Protein AF-A0A8T6C8E7-F1 (afdb_monomer)

Nearest PDB structures (foldseek):
  8xfc-assembly1_C  TM=7.179E-01  e=4.365E-04  Mycobacterium tuberculosis H37Rv

pLDDT: mean 81.55, std 12.92, range [44.78, 97.88]

Radius of gyration: 27.74 Å; Cα contacts (8 Å, |Δi|>4): 118; chains: 1; bounding box: 49×50×94 Å

Secondary structure (DSSP, 8-state):
-------PPPTTTT-------HHHHHHHHHHHHHHHHHHHHHHHTHHHH--S-TT---GGGTTPPPTTSTT--TTSTT-B-TT--BHHHHHHHHHHHHHHHHHHHHHHHHHHHHHHHHHHHH-TTHHHHHHHHHHHHHH-

Mean predicted aligned error: 12.29 Å

Sequence (140 aa):
MAARAVAAAPASLLRGIRLGGSWQRSLLLAPAVIILLAFLTAGIFADLLSAYDPEQIVLQERLIPPAFQDGGSITHPLGTDNLGRDILARVMYGARVSLLVVVTCIPASALIGTLCGLLAGWRLGWWDRFLMRIVDVQLA

Foldseek 3Di:
DDDDPPPDDDPVVVPDDCPPPVVVVCVVCVVVVVVVVVLVCLQVCLVVPDPDDQPDFDQVQAPQDAPVDPRHDPNQNRGAHRRNGRPSSNSSNVSNVVVVCCVPVVVVCVVVVVVLVCVLVVDVDPSVVVVVVVVVVVVD

Structure (mmCIF, N/CA/C/O backbone):
data_AF-A0A8T6C8E7-F1
#
_entry.id   AF-A0A8T6C8E7-F1
#
loop_
_atom_site.group_PDB
_atom_site.id
_atom_site.type_symbol
_atom_site.label_atom_id
_atom_site.label_alt_id
_atom_site.label_comp_id
_atom_site.label_asym_id
_atom_site.label_entity_id
_atom_site.label_seq_id
_atom_site.pdbx_PDB_ins_code
_atom_site.Cartn_x
_atom_site.Cartn_y
_atom_site.Cartn_z
_atom_site.occupancy
_atom_site.B_iso_or_equiv
_atom_site.auth_seq_id
_atom_site.auth_comp_id
_atom_site.auth_asym_id
_atom_site.auth_atom_id
_atom_site.pdbx_PDB_model_num
ATOM 1 N N . MET A 1 1 ? -7.108 30.634 65.209 1.00 48.34 1 MET A N 1
ATOM 2 C CA . MET A 1 1 ? -7.178 31.152 63.827 1.00 48.34 1 MET A CA 1
ATOM 3 C C . MET A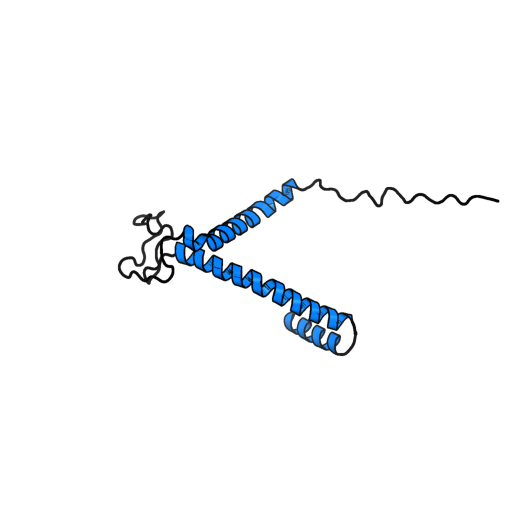 1 1 ? -5.862 30.792 63.139 1.00 48.34 1 MET A C 1
ATOM 5 O O . MET A 1 1 ? -4.919 31.561 63.195 1.00 48.34 1 MET A O 1
ATOM 9 N N . ALA A 1 2 ? -5.742 29.558 62.638 1.00 44.78 2 ALA A N 1
ATOM 10 C CA . ALA A 1 2 ? -4.496 29.026 62.081 1.00 44.78 2 ALA A CA 1
ATOM 11 C C . ALA A 1 2 ? -4.704 28.753 60.589 1.00 44.78 2 ALA A C 1
ATOM 13 O O . ALA A 1 2 ? -5.509 27.901 60.211 1.00 44.78 2 ALA A O 1
ATOM 14 N N . ALA A 1 3 ? -4.022 29.536 59.757 1.00 48.12 3 ALA A N 1
ATOM 15 C CA . ALA A 1 3 ? -4.017 29.398 58.312 1.00 48.12 3 ALA A CA 1
ATOM 16 C C . ALA A 1 3 ? -3.427 28.031 57.931 1.00 48.12 3 ALA A C 1
ATOM 18 O O . ALA A 1 3 ? -2.267 27.740 58.218 1.00 48.12 3 ALA A O 1
ATOM 19 N N . ARG A 1 4 ? -4.238 27.173 57.302 1.00 50.59 4 ARG A N 1
ATOM 20 C CA . ARG A 1 4 ? -3.767 25.921 56.702 1.00 50.59 4 ARG A CA 1
ATOM 21 C C . ARG A 1 4 ? -2.969 26.290 55.457 1.00 50.59 4 ARG A C 1
ATOM 23 O O . ARG A 1 4 ? -3.534 26.802 54.494 1.00 50.59 4 ARG A O 1
ATOM 30 N N . ALA A 1 5 ? -1.663 26.052 55.502 1.00 51.03 5 ALA A N 1
ATOM 31 C CA . ALA A 1 5 ? -0.795 26.144 54.342 1.00 51.03 5 ALA A CA 1
ATOM 32 C C . ALA A 1 5 ? -1.345 25.239 53.228 1.00 51.03 5 ALA A C 1
ATOM 34 O O . ALA A 1 5 ? -1.482 24.027 53.404 1.00 51.03 5 ALA A O 1
ATOM 35 N N . VAL A 1 6 ? -1.696 25.846 52.095 1.00 58.41 6 VAL A N 1
ATOM 36 C CA . VAL A 1 6 ? -1.981 25.137 50.849 1.00 58.41 6 VAL A CA 1
ATOM 37 C C . VAL A 1 6 ? -0.678 24.463 50.432 1.00 58.41 6 VAL A C 1
ATOM 39 O O . VAL A 1 6 ? 0.294 25.136 50.095 1.00 58.41 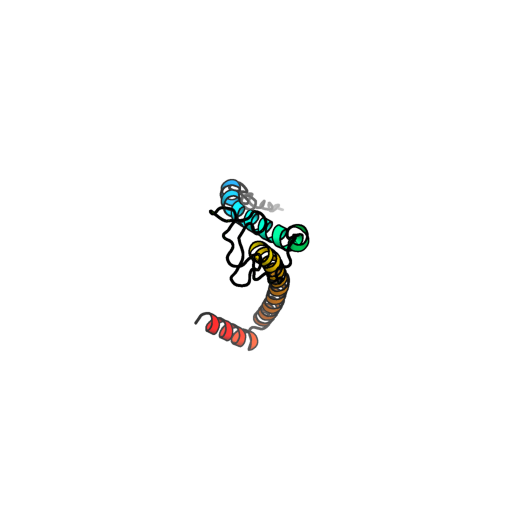6 VAL A O 1
ATOM 42 N N . ALA A 1 7 ? -0.633 23.135 50.528 1.00 58.75 7 ALA A N 1
ATOM 43 C CA . ALA A 1 7 ? 0.505 22.347 50.088 1.00 58.75 7 ALA A CA 1
ATOM 44 C C . ALA A 1 7 ? 0.712 22.575 48.584 1.00 58.75 7 ALA A C 1
ATOM 46 O O . ALA A 1 7 ? -0.148 22.236 47.770 1.00 58.75 7 ALA A O 1
ATOM 47 N N . ALA A 1 8 ? 1.839 23.186 48.223 1.00 61.22 8 ALA A N 1
ATOM 48 C CA . ALA A 1 8 ? 2.240 23.354 46.836 1.00 61.22 8 ALA A CA 1
ATOM 49 C C . ALA A 1 8 ? 2.405 21.969 46.189 1.00 61.22 8 ALA A C 1
ATOM 51 O O . ALA A 1 8 ? 3.084 21.096 46.735 1.00 61.22 8 ALA A O 1
ATOM 52 N N . ALA A 1 9 ? 1.759 21.766 45.038 1.00 60.97 9 ALA A N 1
ATOM 53 C CA . ALA A 1 9 ? 1.846 20.527 44.275 1.00 60.97 9 ALA A CA 1
ATOM 5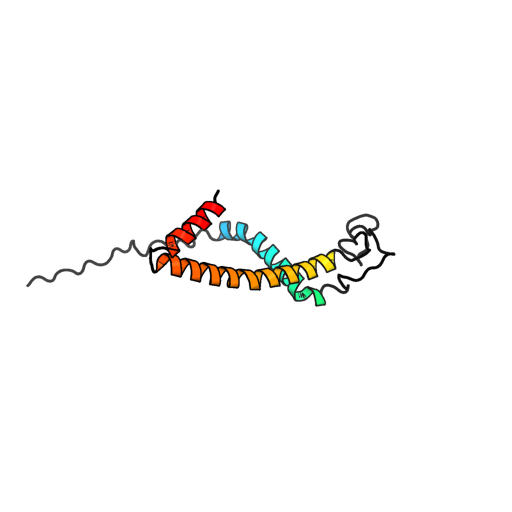4 C C . ALA A 1 9 ? 3.319 20.190 43.959 1.00 60.97 9 ALA A C 1
ATOM 56 O O . ALA A 1 9 ? 4.093 21.085 43.606 1.00 60.97 9 ALA A O 1
ATOM 57 N N . PRO A 1 10 ? 3.740 18.918 44.080 1.00 57.56 10 PRO A N 1
ATOM 58 C CA . PRO A 1 10 ? 5.138 18.555 43.919 1.00 57.56 10 PRO A CA 1
ATOM 59 C C . PRO A 1 10 ? 5.592 18.772 42.468 1.00 57.56 10 PRO A C 1
ATOM 61 O O . PRO A 1 10 ? 5.006 18.245 41.521 1.00 57.56 10 PRO A O 1
ATOM 64 N N . ALA A 1 11 ? 6.705 19.493 42.297 1.00 60.06 11 ALA A N 1
ATOM 65 C CA . ALA A 1 11 ? 7.378 19.771 41.018 1.00 60.06 11 ALA A CA 1
ATOM 66 C C . ALA A 1 11 ? 7.918 18.513 40.284 1.00 60.06 11 ALA A C 1
ATOM 68 O O . ALA A 1 11 ? 8.733 18.611 39.362 1.00 60.06 11 ALA A O 1
ATOM 69 N N . SER A 1 12 ? 7.515 17.315 40.712 1.00 63.06 12 SER A N 1
ATOM 70 C CA . SER A 1 12 ? 7.787 16.028 40.072 1.00 63.06 12 SER A CA 1
ATOM 71 C C . SER A 1 12 ? 6.779 15.689 38.969 1.00 63.06 12 SER A C 1
ATOM 73 O O . SER A 1 12 ? 7.130 14.935 38.067 1.00 63.06 12 SER A O 1
ATOM 75 N N . LEU A 1 13 ? 5.577 16.283 38.969 1.00 60.25 13 LEU A N 1
ATOM 76 C CA . LEU A 1 13 ? 4.547 16.011 37.952 1.00 60.25 13 LEU A CA 1
ATOM 77 C C . LEU A 1 13 ? 4.816 16.667 36.586 1.00 60.25 13 LEU A C 1
ATOM 79 O O . LEU A 1 13 ? 4.214 16.277 35.593 1.00 60.25 13 LEU A O 1
ATOM 83 N N . LEU A 1 14 ? 5.751 17.619 36.506 1.00 63.00 14 LEU A N 1
ATOM 84 C CA . LEU A 1 14 ? 6.152 18.273 35.249 1.00 63.00 14 LEU A CA 1
ATOM 85 C C . LEU A 1 14 ? 7.453 17.703 34.661 1.00 63.00 14 LEU A C 1
ATOM 87 O O . LEU A 1 14 ? 7.960 18.188 33.650 1.00 63.00 14 LEU A O 1
ATOM 91 N N . ARG A 1 15 ? 8.030 16.676 35.291 1.00 64.31 15 ARG A N 1
ATOM 92 C CA . ARG A 1 15 ? 9.390 16.213 35.004 1.00 64.31 15 ARG A CA 1
ATOM 93 C C . ARG A 1 15 ? 9.377 14.924 34.185 1.00 64.31 15 ARG A C 1
ATOM 95 O O . ARG A 1 15 ? 9.840 13.889 34.648 1.00 64.31 15 ARG A O 1
ATOM 102 N N . GLY A 1 16 ? 8.827 14.970 32.970 1.00 60.44 16 GLY A N 1
ATOM 103 C CA . GLY A 1 16 ? 8.627 13.725 32.224 1.00 60.44 16 GLY A CA 1
ATOM 104 C C . GLY A 1 16 ? 8.468 13.773 30.713 1.00 60.44 16 GLY A C 1
ATOM 105 O O . GLY A 1 16 ? 8.223 12.718 30.148 1.00 60.44 16 GLY A O 1
ATOM 106 N N . ILE A 1 17 ? 8.647 14.905 30.027 1.00 63.47 17 ILE A N 1
ATOM 107 C CA . ILE A 1 17 ? 8.750 14.887 28.556 1.00 63.47 17 ILE A CA 1
ATOM 108 C C . ILE A 1 17 ? 10.220 15.068 28.178 1.00 63.47 17 ILE A C 1
ATOM 110 O O . ILE A 1 17 ? 10.676 16.141 27.792 1.00 63.47 17 ILE A O 1
ATOM 114 N N . ARG A 1 18 ? 11.001 13.995 28.341 1.00 59.62 18 ARG A N 1
ATOM 115 C CA . ARG A 1 18 ? 12.363 13.929 27.803 1.00 59.62 18 ARG A CA 1
ATOM 116 C C . ARG A 1 18 ? 12.284 13.766 26.281 1.00 59.62 18 ARG A C 1
ATOM 118 O O . ARG A 1 18 ? 12.326 12.652 25.772 1.00 59.62 18 ARG A O 1
ATOM 125 N N . LEU A 1 19 ? 12.233 14.881 25.553 1.00 62.88 19 LEU A N 1
ATOM 126 C CA . LEU A 1 19 ? 12.400 14.963 24.088 1.00 62.88 19 LEU A CA 1
ATOM 127 C C . LEU A 1 19 ? 13.865 14.724 23.641 1.00 62.88 19 LEU A C 1
ATOM 129 O O . LEU A 1 19 ? 14.328 15.292 22.660 1.00 62.88 19 LEU A O 1
ATOM 133 N N . GLY A 1 20 ? 14.624 13.908 24.377 1.00 56.72 20 GLY A N 1
ATOM 134 C CA . GLY A 1 20 ? 16.085 13.794 24.261 1.00 56.72 20 GLY A CA 1
ATOM 135 C C . GLY A 1 20 ? 16.595 12.508 23.607 1.00 56.72 20 GLY A C 1
ATOM 136 O O . GLY A 1 20 ? 17.724 12.117 23.867 1.00 56.72 20 GLY A O 1
ATOM 137 N N . GLY A 1 21 ? 15.770 11.824 22.810 1.00 57.38 21 GLY A N 1
ATOM 138 C CA . GLY A 1 21 ? 16.138 10.596 22.082 1.00 57.38 21 GLY A CA 1
ATOM 139 C C . GLY A 1 21 ? 15.659 10.594 20.627 1.00 57.38 21 GLY A C 1
ATOM 140 O O . GLY A 1 21 ? 15.419 9.534 20.051 1.00 57.38 21 GLY A O 1
ATOM 141 N N . SER A 1 22 ? 15.434 11.779 20.051 1.00 61.12 22 SER A N 1
ATOM 142 C CA . SER A 1 22 ? 14.834 11.954 18.722 1.00 61.12 22 SER A CA 1
ATOM 143 C C . SER A 1 22 ? 15.720 11.444 17.584 1.00 61.12 22 SER A C 1
ATOM 145 O O . SER A 1 22 ? 15.188 10.963 16.591 1.00 61.12 22 SER A O 1
ATOM 147 N N . TRP A 1 23 ? 17.045 11.479 17.745 1.00 57.91 23 TRP A N 1
ATOM 148 C CA . TRP A 1 23 ? 18.003 11.132 16.689 1.00 57.91 23 TRP A CA 1
ATOM 149 C C . TRP A 1 23 ? 18.022 9.641 16.327 1.00 57.91 23 TRP A C 1
ATOM 151 O O . TRP A 1 23 ? 18.003 9.287 15.156 1.00 57.91 23 TRP A O 1
ATOM 161 N N . GLN A 1 24 ? 17.996 8.737 17.308 1.00 64.19 24 GLN A N 1
ATOM 162 C CA . GLN A 1 24 ? 17.963 7.294 17.020 1.00 64.19 24 GLN A CA 1
ATOM 163 C C . GLN A 1 24 ? 16.599 6.853 16.463 1.00 64.19 24 GLN A C 1
ATOM 165 O O . GLN A 1 24 ? 16.526 5.943 15.642 1.00 64.19 24 GLN A O 1
ATOM 170 N N . ARG A 1 25 ? 15.512 7.526 16.869 1.00 62.81 25 ARG A N 1
ATOM 171 C CA . ARG A 1 25 ? 14.156 7.264 16.360 1.00 62.81 25 ARG A CA 1
ATOM 172 C C . ARG A 1 25 ? 13.947 7.815 14.947 1.00 62.81 25 ARG A C 1
ATOM 174 O O . ARG A 1 25 ? 13.280 7.161 14.153 1.00 62.81 25 ARG A O 1
ATOM 181 N N . SER A 1 26 ? 14.527 8.968 14.605 1.00 63.34 26 SER A N 1
ATOM 182 C CA . SER A 1 26 ? 14.440 9.522 13.248 1.00 63.34 26 SER A CA 1
ATOM 183 C C . SER A 1 26 ? 15.193 8.669 12.227 1.00 63.34 26 SER A C 1
ATOM 185 O O . SER A 1 26 ? 14.683 8.482 11.130 1.00 63.34 26 SER A O 1
ATOM 187 N N . LEU A 1 27 ? 16.334 8.075 12.595 1.00 66.81 27 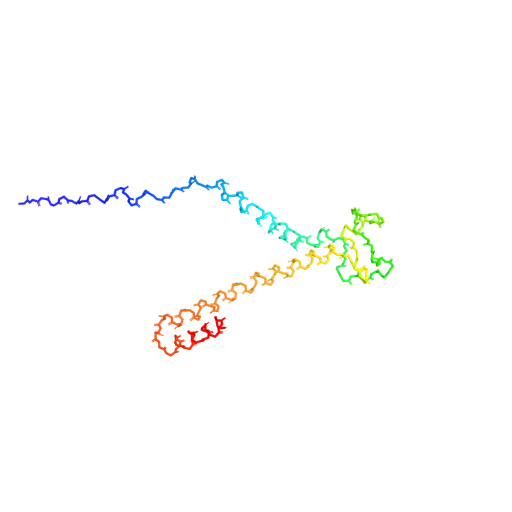LEU A N 1
ATOM 188 C CA . LEU A 1 27 ? 17.070 7.129 11.742 1.00 66.81 27 LEU A CA 1
ATOM 189 C C . LEU A 1 27 ? 16.263 5.861 11.407 1.00 66.81 27 LEU A C 1
ATOM 191 O O . LEU A 1 27 ? 16.351 5.365 10.288 1.00 66.81 27 LEU A O 1
ATOM 195 N N . LEU A 1 28 ? 15.444 5.367 12.341 1.00 75.88 28 LEU A N 1
ATOM 196 C CA . LEU A 1 28 ? 14.575 4.203 12.116 1.00 75.88 28 LEU A CA 1
ATOM 197 C C . LEU A 1 28 ? 13.334 4.538 11.274 1.00 75.88 28 LEU A C 1
ATOM 199 O O . LEU A 1 28 ? 12.870 3.704 10.501 1.00 75.88 28 LEU A O 1
ATOM 203 N N . LEU A 1 29 ? 12.793 5.753 11.413 1.00 82.19 29 LEU A N 1
ATOM 204 C CA . LEU A 1 29 ? 11.588 6.195 10.699 1.00 82.19 29 LEU A CA 1
ATOM 205 C C . LEU A 1 29 ? 11.885 6.765 9.305 1.00 82.19 29 LEU A C 1
ATOM 207 O O . LEU A 1 29 ? 11.027 6.704 8.427 1.00 82.19 29 LEU A O 1
ATOM 211 N N . ALA A 1 30 ? 13.090 7.291 9.084 1.00 86.31 30 ALA A N 1
ATOM 212 C CA . ALA A 1 30 ? 13.517 7.872 7.816 1.00 86.31 30 ALA A CA 1
ATOM 213 C C . ALA A 1 30 ? 13.280 6.962 6.595 1.00 86.31 30 ALA A C 1
ATOM 215 O O . ALA A 1 30 ? 12.644 7.437 5.655 1.00 86.31 30 ALA A O 1
ATOM 216 N N . PRO A 1 31 ? 13.699 5.677 6.568 1.00 90.25 31 PRO A N 1
ATOM 217 C CA . PRO A 1 31 ? 13.486 4.838 5.388 1.00 90.25 31 PRO A CA 1
ATOM 218 C C . PRO A 1 31 ? 11.998 4.617 5.096 1.00 90.25 31 PRO A C 1
ATOM 220 O O . PRO A 1 31 ? 11.588 4.701 3.943 1.00 90.25 31 PRO A O 1
ATOM 223 N N . ALA A 1 32 ? 11.171 4.413 6.125 1.00 89.06 32 ALA A N 1
ATOM 224 C CA . ALA A 1 32 ? 9.731 4.232 5.950 1.00 89.06 32 ALA A CA 1
ATOM 225 C C . ALA A 1 32 ? 9.064 5.487 5.364 1.00 89.06 32 ALA A C 1
ATOM 227 O O . ALA A 1 32 ? 8.260 5.388 4.440 1.00 89.06 32 ALA A O 1
ATOM 228 N N . VAL A 1 33 ? 9.436 6.670 5.860 1.00 90.31 33 VAL A N 1
ATOM 229 C CA . VAL A 1 33 ? 8.922 7.950 5.351 1.00 90.31 33 VAL A CA 1
ATOM 230 C C . VAL A 1 33 ? 9.390 8.203 3.919 1.00 90.31 33 VAL A C 1
ATOM 232 O O . VAL A 1 33 ? 8.594 8.643 3.096 1.00 90.31 33 VAL A O 1
ATOM 235 N N . ILE A 1 34 ? 10.647 7.889 3.594 1.00 92.88 34 ILE A N 1
ATOM 236 C CA . ILE A 1 34 ? 11.187 8.035 2.235 1.00 92.88 34 ILE A CA 1
ATOM 237 C C . ILE A 1 34 ? 10.435 7.132 1.254 1.00 92.88 34 ILE A C 1
ATOM 239 O O . ILE A 1 34 ? 10.011 7.604 0.203 1.00 92.88 34 ILE A O 1
ATOM 243 N N . ILE A 1 35 ? 10.229 5.858 1.601 1.00 90.31 35 ILE A N 1
ATOM 244 C CA . ILE A 1 35 ? 9.478 4.917 0.760 1.00 90.31 35 ILE A CA 1
ATOM 245 C C . ILE A 1 35 ? 8.041 5.411 0.580 1.00 90.31 35 ILE A C 1
ATOM 247 O O . ILE A 1 35 ? 7.557 5.483 -0.545 1.00 90.31 35 ILE A O 1
ATOM 251 N N . LEU A 1 36 ? 7.373 5.814 1.664 1.00 90.12 36 LEU A N 1
ATOM 252 C CA . LEU A 1 36 ? 6.014 6.349 1.595 1.00 90.12 36 LEU A CA 1
ATOM 253 C C . LEU A 1 36 ? 5.928 7.570 0.669 1.00 90.12 36 LEU A C 1
ATOM 255 O O . LEU A 1 36 ? 5.031 7.639 -0.168 1.00 90.12 36 LEU A O 1
ATOM 259 N N . LEU A 1 37 ? 6.867 8.511 0.795 1.00 91.50 37 LEU A N 1
ATOM 260 C CA . LEU A 1 37 ? 6.938 9.683 -0.074 1.00 91.50 37 LEU A CA 1
ATOM 261 C C . LEU A 1 37 ? 7.178 9.293 -1.531 1.00 91.50 37 LEU A C 1
ATOM 263 O O . LEU A 1 37 ? 6.524 9.856 -2.399 1.00 91.50 37 LEU A O 1
ATOM 267 N N . ALA A 1 38 ? 8.046 8.316 -1.803 1.00 90.31 38 ALA A N 1
ATOM 268 C CA . ALA A 1 38 ? 8.289 7.825 -3.156 1.00 90.31 38 ALA A CA 1
ATOM 269 C C . ALA A 1 38 ? 7.029 7.205 -3.785 1.00 90.31 38 ALA A C 1
ATOM 271 O O . ALA A 1 38 ? 6.721 7.485 -4.938 1.00 90.31 38 ALA A O 1
ATOM 272 N N . PHE A 1 39 ? 6.261 6.410 -3.033 1.00 89.19 39 PHE A N 1
ATOM 273 C CA . PHE A 1 39 ? 4.991 5.857 -3.519 1.00 89.19 39 PHE A CA 1
ATOM 274 C C . PHE A 1 39 ? 3.920 6.936 -3.708 1.00 89.19 39 PHE A C 1
ATOM 276 O O . PHE A 1 39 ? 3.181 6.894 -4.690 1.00 89.19 39 PHE A O 1
ATOM 283 N N . LEU A 1 40 ? 3.848 7.918 -2.803 1.00 90.06 40 LEU A N 1
ATOM 284 C CA . LEU A 1 40 ? 2.948 9.065 -2.931 1.00 90.06 40 LEU A CA 1
ATOM 285 C C . LEU A 1 40 ? 3.257 9.878 -4.185 1.00 90.06 40 LEU A C 1
ATOM 287 O O . LEU A 1 40 ? 2.347 10.163 -4.959 1.00 90.06 40 LEU A O 1
ATOM 291 N N . THR A 1 41 ? 4.521 10.233 -4.412 1.00 87.75 41 THR A N 1
ATOM 292 C CA . THR A 1 41 ? 4.909 11.002 -5.598 1.00 87.75 41 THR A CA 1
ATOM 293 C C . THR A 1 41 ? 4.705 10.189 -6.870 1.00 87.75 41 THR A C 1
ATOM 295 O O . THR A 1 41 ? 4.089 10.697 -7.802 1.00 87.75 41 THR A O 1
ATOM 298 N N . ALA A 1 42 ? 5.121 8.920 -6.896 1.00 86.06 42 ALA A N 1
ATOM 299 C CA . ALA A 1 42 ? 4.937 8.038 -8.046 1.00 86.06 42 ALA A CA 1
ATOM 300 C C . ALA A 1 42 ? 3.457 7.814 -8.398 1.00 86.06 42 ALA A C 1
ATOM 302 O O . ALA A 1 42 ? 3.108 7.807 -9.572 1.00 86.06 42 ALA A O 1
ATOM 303 N N . GLY A 1 43 ? 2.580 7.651 -7.401 1.00 85.38 43 GLY A N 1
ATOM 304 C CA . GLY A 1 43 ? 1.149 7.442 -7.624 1.00 85.38 43 GLY A CA 1
ATOM 305 C C . GLY A 1 43 ? 0.390 8.719 -8.000 1.00 85.38 43 GLY A C 1
ATOM 306 O O . GLY A 1 43 ? -0.464 8.684 -8.883 1.00 85.38 43 GLY A O 1
ATOM 307 N N . ILE A 1 44 ? 0.687 9.853 -7.354 1.00 86.00 44 ILE A N 1
ATOM 308 C CA . ILE A 1 44 ? 0.011 11.136 -7.630 1.00 86.00 44 ILE A CA 1
ATOM 309 C C . ILE A 1 44 ? 0.444 11.697 -8.983 1.00 86.00 44 ILE A C 1
ATOM 311 O O . ILE A 1 44 ? -0.391 12.164 -9.752 1.00 86.00 44 ILE A O 1
ATOM 315 N N . PHE A 1 45 ? 1.740 11.638 -9.278 1.00 84.31 45 PHE A N 1
ATOM 316 C CA . PHE A 1 45 ? 2.299 12.146 -10.523 1.00 84.31 45 PHE A CA 1
ATOM 317 C C . PHE A 1 45 ? 2.469 11.042 -11.578 1.00 84.31 45 PHE A C 1
ATOM 319 O O . PHE A 1 45 ? 3.237 11.229 -12.515 1.00 84.31 45 PHE A O 1
ATOM 326 N N . ALA A 1 46 ? 1.751 9.917 -11.466 1.00 78.38 46 ALA A N 1
ATOM 327 C CA . ALA A 1 46 ? 1.821 8.814 -12.432 1.00 78.38 46 ALA A CA 1
ATOM 328 C C . ALA A 1 46 ? 1.572 9.294 -13.873 1.00 78.38 46 ALA A C 1
ATOM 330 O O . ALA A 1 46 ? 2.352 8.969 -14.763 1.00 78.38 46 ALA A O 1
ATOM 331 N N . ASP A 1 47 ? 0.562 10.148 -14.073 1.00 73.62 47 ASP A N 1
ATOM 332 C CA . ASP A 1 47 ? 0.194 10.696 -15.389 1.00 73.62 47 ASP A CA 1
ATOM 333 C C . ASP A 1 47 ? 1.262 11.667 -15.948 1.00 73.62 47 ASP A C 1
ATOM 335 O O . ASP A 1 47 ? 1.296 11.928 -17.146 1.00 73.62 47 ASP A O 1
ATOM 339 N N . LEU A 1 48 ? 2.135 12.219 -15.091 1.00 71.44 48 LEU A N 1
ATOM 340 C CA . LEU A 1 48 ? 3.196 13.161 -15.478 1.00 71.44 48 LEU A CA 1
ATOM 341 C C . LEU A 1 48 ? 4.570 12.482 -15.612 1.00 71.44 48 LEU A C 1
ATOM 343 O O . LEU A 1 48 ? 5.395 12.916 -16.411 1.00 71.44 48 LEU A O 1
ATOM 347 N N . LEU A 1 49 ? 4.831 11.439 -14.814 1.00 66.56 49 LEU A N 1
ATOM 348 C CA . LEU A 1 49 ? 6.081 10.672 -14.829 1.00 66.56 49 LEU A CA 1
ATOM 349 C C . LEU A 1 49 ? 6.048 9.516 -15.831 1.00 66.56 49 LEU A C 1
ATOM 351 O O . LEU A 1 49 ? 7.105 9.096 -16.298 1.00 66.56 49 LEU A O 1
ATOM 355 N N . SER A 1 50 ? 4.869 8.982 -16.150 1.00 69.75 50 SER A N 1
ATOM 356 C CA . SER A 1 50 ? 4.719 7.918 -17.137 1.00 69.75 50 SER A CA 1
ATOM 357 C C . SER A 1 50 ? 4.251 8.486 -18.466 1.00 69.75 50 SER A C 1
ATOM 359 O O . SER A 1 50 ? 3.128 8.962 -18.585 1.00 69.75 50 SER A O 1
ATOM 361 N N . ALA A 1 51 ? 5.106 8.396 -19.483 1.00 65.88 51 ALA A N 1
ATOM 362 C CA . ALA A 1 51 ? 4.728 8.706 -20.860 1.00 65.88 51 ALA A CA 1
ATOM 363 C C . ALA A 1 51 ? 3.961 7.554 -21.547 1.00 65.88 51 ALA A C 1
ATOM 365 O O . ALA A 1 51 ? 3.493 7.730 -22.669 1.00 65.88 51 ALA A O 1
ATOM 366 N N . TYR A 1 52 ? 3.848 6.388 -20.896 1.00 70.88 52 TYR A N 1
ATOM 367 C CA . TYR A 1 52 ? 3.258 5.171 -21.457 1.00 70.88 52 TYR A CA 1
ATOM 368 C C . TYR A 1 52 ? 1.945 4.810 -20.762 1.00 70.88 52 TYR A C 1
ATOM 370 O O . TYR A 1 52 ? 1.812 4.934 -19.543 1.00 70.88 52 TYR A O 1
ATOM 378 N N . ASP A 1 53 ? 0.988 4.322 -21.547 1.00 77.00 53 ASP A N 1
ATOM 379 C CA . ASP A 1 53 ? -0.277 3.805 -21.035 1.00 77.00 53 ASP A CA 1
ATOM 380 C C . ASP A 1 53 ? -0.042 2.419 -20.386 1.00 77.00 53 ASP A C 1
ATOM 382 O O . ASP A 1 53 ? 0.502 1.518 -21.037 1.00 77.00 53 ASP A O 1
ATOM 386 N N . PRO A 1 54 ? -0.408 2.216 -19.103 1.00 78.50 54 PRO A N 1
ATOM 387 C CA . PRO A 1 54 ? -0.158 0.970 -18.373 1.00 78.50 54 PRO A CA 1
ATOM 388 C C . PRO A 1 54 ? -0.864 -0.258 -18.970 1.00 78.50 54 PRO A C 1
ATOM 390 O O . PRO A 1 54 ? -0.484 -1.394 -18.655 1.00 78.50 54 PRO A O 1
ATOM 393 N N . GLU A 1 55 ? -1.893 -0.060 -19.797 1.00 82.56 55 GLU A N 1
ATOM 394 C CA . GLU A 1 55 ? -2.649 -1.139 -20.436 1.00 82.56 55 GLU A CA 1
ATOM 395 C C . GLU A 1 55 ? -2.278 -1.354 -21.906 1.00 82.56 55 GLU A C 1
ATOM 397 O O . GLU A 1 55 ? -2.717 -2.338 -22.507 1.00 82.56 55 GLU A O 1
ATOM 402 N N . GLN A 1 56 ? -1.426 -0.502 -22.480 1.00 84.94 56 GLN A N 1
ATOM 403 C CA . GLN A 1 56 ? -1.021 -0.620 -23.873 1.00 84.94 56 GLN A CA 1
ATOM 404 C C . GLN A 1 56 ? -0.160 -1.867 -24.101 1.00 84.94 56 GLN A C 1
ATOM 406 O O . GLN A 1 56 ? 0.903 -2.050 -23.511 1.00 84.94 56 GLN A O 1
ATOM 411 N N . ILE A 1 57 ? -0.631 -2.731 -24.999 1.00 84.69 57 ILE A N 1
ATOM 412 C CA . ILE A 1 57 ? 0.015 -3.998 -25.351 1.00 84.69 57 ILE A CA 1
ATOM 413 C C . ILE A 1 57 ? 0.832 -3.798 -26.629 1.00 84.69 57 ILE A C 1
ATOM 415 O O . ILE A 1 57 ? 0.260 -3.602 -27.702 1.00 84.69 57 ILE A O 1
ATOM 419 N N . VAL A 1 58 ? 2.159 -3.923 -26.533 1.00 84.81 58 VAL A N 1
ATOM 420 C CA . VAL A 1 58 ? 3.064 -3.900 -27.692 1.00 84.81 58 VAL A CA 1
ATOM 421 C C . VAL A 1 58 ? 3.782 -5.241 -27.811 1.00 84.81 58 VAL A C 1
ATOM 423 O O . VAL A 1 58 ? 4.806 -5.504 -27.191 1.00 84.81 58 VAL A O 1
ATOM 426 N N . LEU A 1 59 ? 3.240 -6.131 -28.645 1.00 84.75 59 LEU A N 1
ATOM 427 C CA . LEU A 1 59 ? 3.722 -7.514 -28.760 1.00 84.75 59 LEU A CA 1
ATOM 428 C C . LEU A 1 59 ? 5.168 -7.616 -29.273 1.00 84.75 59 LEU A C 1
ATOM 430 O O . LEU A 1 59 ? 5.836 -8.610 -28.994 1.00 84.75 59 LEU A O 1
ATOM 434 N N . GLN A 1 60 ? 5.634 -6.624 -30.039 1.00 85.19 60 GLN A N 1
ATOM 435 C CA . GLN A 1 60 ? 7.011 -6.585 -30.541 1.00 85.19 60 GLN A CA 1
ATOM 436 C C . GLN A 1 60 ? 8.032 -6.304 -29.433 1.00 85.19 60 GLN A C 1
ATOM 438 O O . GLN A 1 60 ? 9.183 -6.705 -29.552 1.00 85.19 60 GLN A O 1
ATOM 443 N N . GLU A 1 61 ? 7.600 -5.665 -28.348 1.00 82.81 61 GLU A N 1
ATOM 444 C CA . GLU A 1 61 ? 8.442 -5.200 -27.245 1.00 82.81 61 GLU A CA 1
ATOM 445 C C . GLU A 1 61 ? 8.287 -6.097 -26.013 1.00 82.81 61 GLU A C 1
ATOM 447 O O . GLU A 1 61 ? 8.401 -5.654 -24.876 1.00 82.81 61 GLU A O 1
ATOM 452 N N . ARG A 1 62 ? 7.989 -7.383 -26.211 1.00 85.75 62 ARG A N 1
ATOM 453 C CA . ARG A 1 62 ? 7.835 -8.357 -25.123 1.00 85.75 62 ARG A CA 1
ATOM 454 C C . ARG A 1 62 ? 9.176 -8.743 -24.522 1.00 85.75 62 ARG A C 1
ATOM 456 O O . ARG A 1 62 ? 10.135 -8.965 -25.255 1.00 85.75 62 ARG A O 1
ATOM 463 N N . LEU A 1 63 ? 9.181 -8.958 -23.205 1.00 84.38 63 LEU A N 1
ATOM 464 C CA . LEU A 1 63 ? 10.326 -9.512 -22.474 1.00 84.38 63 LEU A CA 1
ATOM 465 C C . LEU A 1 63 ? 11.613 -8.691 -22.653 1.00 84.38 63 LEU A C 1
ATOM 467 O O . LEU A 1 63 ? 12.711 -9.248 -22.657 1.00 84.38 63 LEU A O 1
ATOM 471 N N . ILE A 1 64 ? 11.484 -7.370 -22.800 1.00 85.31 64 ILE A N 1
ATOM 472 C CA . ILE A 1 64 ? 12.640 -6.478 -22.819 1.00 85.31 64 ILE A CA 1
ATOM 473 C C . ILE A 1 64 ? 13.222 -6.464 -21.402 1.00 85.31 64 ILE A C 1
ATOM 475 O O . ILE A 1 64 ? 12.485 -6.176 -20.449 1.00 85.31 64 ILE A O 1
ATOM 479 N N . PRO A 1 65 ? 14.517 -6.784 -21.235 1.00 86.50 65 PRO A N 1
ATOM 480 C CA . PRO A 1 65 ? 15.149 -6.768 -19.927 1.00 86.50 65 PRO A CA 1
ATOM 481 C C . PRO A 1 65 ? 15.244 -5.328 -19.387 1.00 86.50 65 PRO A C 1
ATOM 483 O O . PRO A 1 65 ? 15.192 -4.361 -20.152 1.00 86.50 65 PRO A O 1
ATOM 486 N N . PRO A 1 66 ? 15.374 -5.153 -18.062 1.00 87.88 66 PRO A N 1
ATOM 487 C CA . PRO A 1 66 ? 15.501 -3.831 -17.458 1.00 87.88 66 PRO A CA 1
ATOM 488 C C . PRO A 1 66 ? 16.742 -3.099 -17.979 1.00 87.88 66 PRO A C 1
ATOM 490 O O . PRO A 1 66 ? 17.746 -3.723 -18.316 1.00 87.88 66 PRO A O 1
ATOM 493 N N . ALA A 1 67 ? 16.713 -1.764 -17.968 1.00 88.44 67 ALA A N 1
ATOM 494 C CA . ALA A 1 67 ? 17.775 -0.925 -18.537 1.00 88.44 67 ALA A CA 1
ATOM 495 C C . ALA A 1 67 ? 19.173 -1.146 -17.917 1.00 88.44 67 ALA A C 1
ATOM 497 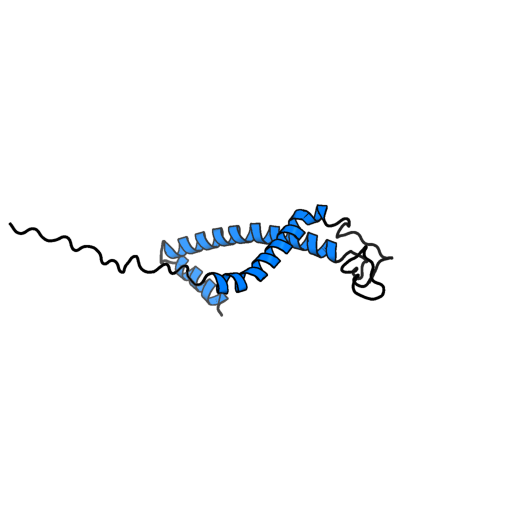O O . ALA A 1 67 ? 20.179 -0.765 -18.506 1.00 88.44 67 ALA A O 1
ATOM 498 N N . PHE A 1 68 ? 19.244 -1.756 -16.731 1.00 85.06 68 PHE A N 1
ATOM 499 C CA . PHE A 1 68 ? 20.492 -2.088 -16.036 1.00 85.06 68 PHE A CA 1
ATOM 500 C C . PHE A 1 68 ? 21.111 -3.431 -16.468 1.00 85.06 68 PHE A C 1
ATOM 502 O O . PHE A 1 68 ? 22.142 -3.820 -15.925 1.00 85.06 68 PHE A O 1
ATOM 509 N N . GLN A 1 69 ? 20.472 -4.159 -17.388 1.00 87.38 69 GLN A N 1
ATOM 510 C CA . GLN A 1 69 ? 20.944 -5.435 -17.929 1.00 87.38 69 GLN A CA 1
ATOM 511 C C . GLN A 1 69 ? 21.277 -5.317 -19.420 1.00 87.38 69 GLN A C 1
ATOM 513 O O . GLN A 1 69 ? 20.764 -4.447 -20.127 1.00 87.38 69 GLN A O 1
ATOM 518 N N . ASP A 1 70 ? 22.129 -6.223 -19.903 1.00 79.50 70 ASP A N 1
ATOM 519 C CA . ASP A 1 70 ? 22.505 -6.291 -21.313 1.00 79.50 70 ASP A CA 1
ATOM 520 C C . ASP A 1 70 ? 21.271 -6.531 -22.197 1.00 79.50 70 ASP A C 1
ATOM 522 O O . ASP A 1 70 ? 20.493 -7.460 -21.977 1.00 79.50 70 ASP A O 1
ATOM 526 N N . GLY A 1 71 ? 21.085 -5.670 -23.202 1.00 77.75 71 GLY A N 1
ATOM 527 C CA . GLY A 1 71 ? 19.904 -5.679 -24.073 1.00 77.75 71 GLY A CA 1
ATOM 528 C C . GLY A 1 71 ? 18.705 -4.884 -23.540 1.00 77.75 71 GLY A C 1
ATOM 529 O O . GLY A 1 71 ? 17.642 -4.921 -24.158 1.00 77.75 71 GLY A O 1
ATOM 530 N N . GLY A 1 72 ? 18.855 -4.174 -22.417 1.00 80.75 72 GLY A N 1
ATOM 531 C CA . GLY A 1 72 ? 17.823 -3.295 -21.871 1.00 80.75 72 GLY A CA 1
ATOM 532 C C . GLY A 1 72 ? 17.704 -1.969 -22.624 1.00 80.75 72 GLY A C 1
ATOM 533 O O . GLY A 1 72 ? 18.663 -1.480 -23.224 1.00 80.75 72 GLY A O 1
ATOM 534 N N . SER A 1 73 ? 16.517 -1.361 -22.571 1.00 78.62 73 SER A N 1
ATOM 535 C CA . SER A 1 73 ? 16.246 -0.058 -23.188 1.00 78.62 73 SER A CA 1
ATOM 536 C C . SER A 1 73 ? 15.897 0.993 -22.139 1.00 78.62 73 SER A C 1
ATOM 538 O O . SER A 1 73 ? 15.126 0.732 -21.219 1.00 78.62 73 SER A O 1
ATOM 540 N N . ILE A 1 74 ? 16.390 2.222 -22.323 1.00 81.06 74 ILE A N 1
ATOM 541 C CA . ILE A 1 74 ? 16.012 3.386 -21.499 1.00 81.06 74 ILE A CA 1
ATOM 542 C C . ILE A 1 74 ? 14.517 3.713 -21.669 1.00 81.06 74 ILE A C 1
ATOM 544 O O . ILE A 1 74 ? 13.912 4.293 -20.770 1.00 81.06 74 ILE A O 1
ATOM 548 N N . THR A 1 75 ? 13.904 3.306 -22.789 1.00 81.62 75 THR A N 1
ATOM 549 C CA . THR A 1 75 ? 12.460 3.475 -23.011 1.00 81.62 75 THR A CA 1
ATOM 550 C C . THR A 1 75 ? 11.617 2.681 -22.018 1.00 81.62 75 THR A C 1
ATOM 552 O O . THR A 1 75 ? 10.565 3.175 -21.633 1.00 81.62 75 THR A O 1
ATOM 555 N N . HIS A 1 76 ? 12.110 1.526 -21.552 1.00 83.88 76 HIS A N 1
ATOM 556 C CA . HIS A 1 76 ? 11.470 0.688 -20.535 1.00 83.88 76 HIS A CA 1
ATOM 557 C C . HIS A 1 76 ? 12.431 0.461 -19.361 1.00 83.88 76 HIS A C 1
ATOM 559 O O . HIS A 1 76 ? 13.078 -0.586 -19.282 1.00 83.88 76 HIS A O 1
ATOM 565 N N . PRO A 1 77 ? 12.539 1.411 -18.411 1.00 84.19 77 PRO A N 1
ATOM 566 C CA . PRO A 1 77 ? 13.555 1.358 -17.359 1.00 84.19 77 PRO A CA 1
ATOM 567 C C . PRO A 1 77 ? 13.522 0.072 -16.521 1.00 84.19 77 PRO A C 1
ATOM 569 O O . PRO A 1 77 ? 14.572 -0.469 -16.173 1.00 84.19 77 PRO A O 1
ATOM 572 N N . LEU A 1 78 ? 12.320 -0.440 -16.227 1.00 84.50 78 LEU A N 1
ATOM 573 C CA . LEU A 1 78 ? 12.109 -1.708 -15.515 1.00 84.50 78 LEU A CA 1
ATOM 574 C C . LEU A 1 78 ? 11.830 -2.900 -16.445 1.00 84.50 78 LEU A C 1
ATOM 576 O O . LEU A 1 78 ? 11.587 -4.000 -15.953 1.00 84.50 78 LEU A O 1
ATOM 580 N N . GLY A 1 79 ? 11.887 -2.699 -17.760 1.00 87.25 79 GLY A N 1
ATOM 581 C CA . GLY A 1 79 ? 11.554 -3.707 -18.759 1.00 87.25 79 GLY A CA 1
ATOM 582 C C . GLY A 1 79 ? 10.052 -3.853 -19.006 1.00 87.25 79 GLY A C 1
ATOM 583 O O . GLY A 1 79 ? 9.226 -3.066 -18.525 1.00 87.25 79 GLY A O 1
ATOM 584 N N . THR A 1 80 ? 9.707 -4.883 -19.774 1.00 89.38 80 THR A N 1
ATOM 585 C CA . THR A 1 80 ? 8.334 -5.175 -20.199 1.00 89.38 80 THR A CA 1
ATOM 586 C C . THR A 1 80 ? 7.898 -6.586 -19.810 1.00 89.38 80 THR A C 1
ATOM 588 O O . THR A 1 80 ? 8.712 -7.486 -19.599 1.00 89.38 80 THR A O 1
ATOM 591 N N . ASP A 1 81 ? 6.587 -6.797 -19.690 1.00 87.94 81 ASP A N 1
ATOM 592 C CA . ASP A 1 81 ? 6.026 -8.111 -19.362 1.00 87.94 81 ASP A CA 1
ATOM 593 C C . ASP A 1 81 ? 5.829 -9.025 -20.595 1.00 87.94 81 ASP A C 1
ATOM 595 O O . ASP A 1 81 ? 6.163 -8.682 -21.731 1.00 87.94 81 ASP A O 1
ATOM 599 N N . ASN A 1 82 ? 5.244 -10.211 -20.382 1.00 87.56 82 ASN A N 1
ATOM 600 C CA . ASN A 1 82 ? 4.944 -11.191 -21.442 1.00 87.56 82 ASN A CA 1
ATOM 601 C C . ASN A 1 82 ? 3.984 -10.664 -22.523 1.00 87.56 82 ASN A C 1
ATOM 603 O O . ASN A 1 82 ? 3.848 -11.273 -23.585 1.00 87.56 82 ASN A O 1
ATOM 607 N N . LEU A 1 83 ? 3.266 -9.577 -22.242 1.00 84.75 83 LEU A N 1
ATOM 608 C CA . LEU A 1 83 ? 2.371 -8.913 -23.181 1.00 84.75 83 LEU A CA 1
ATOM 609 C C . LEU A 1 83 ? 3.030 -7.682 -23.819 1.00 84.75 83 LEU A C 1
ATOM 611 O O . LEU A 1 83 ? 2.477 -7.164 -24.781 1.00 84.75 83 LEU A O 1
ATOM 615 N N . GLY A 1 84 ? 4.223 -7.286 -23.366 1.00 83.25 84 GLY A N 1
ATOM 616 C CA . GLY A 1 84 ? 4.932 -6.103 -23.843 1.00 83.25 84 GLY A CA 1
ATOM 617 C C . GLY A 1 84 ? 4.408 -4.816 -23.217 1.00 83.25 84 GLY A C 1
ATOM 618 O O . GLY A 1 84 ? 4.459 -3.767 -23.843 1.00 83.25 84 GLY A O 1
ATOM 619 N N . ARG A 1 85 ? 3.844 -4.898 -22.005 1.00 87.94 85 ARG A N 1
ATOM 620 C CA . ARG A 1 85 ? 3.441 -3.723 -21.223 1.00 87.94 85 ARG A CA 1
ATOM 621 C C . ARG A 1 85 ? 4.609 -3.238 -20.380 1.00 87.94 85 ARG A C 1
ATOM 623 O O . ARG A 1 85 ? 5.318 -4.061 -19.794 1.00 87.94 85 ARG A O 1
ATOM 630 N N . ASP A 1 86 ? 4.751 -1.924 -20.257 1.00 89.12 86 ASP A N 1
ATOM 631 C CA . ASP A 1 86 ? 5.786 -1.298 -19.435 1.00 89.12 86 ASP A CA 1
ATOM 632 C C . ASP A 1 86 ? 5.555 -1.572 -17.936 1.00 89.12 86 ASP A C 1
ATOM 634 O O . ASP A 1 86 ? 4.501 -1.260 -17.370 1.00 89.12 86 ASP A O 1
ATOM 638 N N . ILE A 1 87 ? 6.545 -2.180 -17.275 1.00 88.44 87 ILE A N 1
ATOM 639 C CA . ILE A 1 87 ? 6.436 -2.566 -15.861 1.00 88.44 87 ILE A CA 1
ATOM 640 C C . ILE A 1 87 ? 6.452 -1.335 -14.945 1.00 88.44 87 ILE A C 1
ATOM 642 O O . ILE A 1 87 ? 5.719 -1.303 -13.954 1.00 88.44 87 ILE A O 1
ATOM 646 N N . LEU A 1 88 ? 7.247 -0.310 -15.262 1.00 87.56 88 LEU A N 1
ATOM 647 C CA . LEU A 1 88 ? 7.354 0.907 -14.455 1.00 87.56 88 LEU A CA 1
ATOM 648 C C . LEU A 1 88 ? 6.034 1.680 -14.455 1.00 87.56 88 LEU A C 1
ATOM 650 O O . LEU A 1 88 ? 5.551 2.054 -13.385 1.00 87.56 88 LEU A O 1
ATOM 654 N N . ALA A 1 89 ? 5.418 1.854 -15.625 1.00 87.94 89 ALA A N 1
ATOM 655 C CA . ALA A 1 89 ? 4.096 2.455 -15.757 1.00 87.94 89 ALA A CA 1
ATOM 656 C C . ALA A 1 89 ? 3.075 1.707 -14.888 1.00 87.94 89 ALA A C 1
ATOM 658 O O . ALA A 1 89 ? 2.407 2.302 -14.040 1.00 87.94 89 ALA A O 1
ATOM 659 N N . ARG A 1 90 ? 3.021 0.374 -15.000 1.00 88.50 90 ARG A N 1
ATOM 660 C CA . ARG A 1 90 ? 2.092 -0.450 -14.212 1.00 88.50 90 ARG A CA 1
ATOM 661 C C . ARG A 1 90 ? 2.306 -0.330 -12.705 1.00 88.50 90 ARG A 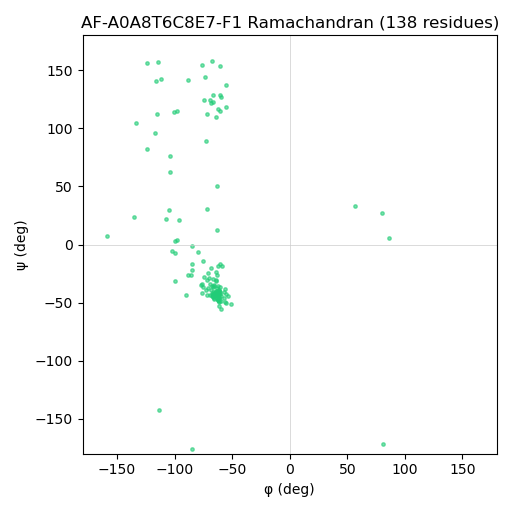C 1
ATOM 663 O O . ARG A 1 90 ? 1.326 -0.324 -11.962 1.00 88.50 90 ARG A O 1
ATOM 670 N N . VAL A 1 91 ? 3.549 -0.206 -12.244 1.00 89.62 91 VAL A N 1
ATOM 671 C CA . VAL A 1 91 ? 3.847 0.007 -10.820 1.00 89.62 91 VAL A CA 1
ATOM 672 C C . VAL A 1 91 ? 3.358 1.382 -10.354 1.00 89.62 91 VAL A C 1
ATOM 674 O O . VAL A 1 91 ? 2.719 1.462 -9.306 1.00 89.62 91 VAL A O 1
ATOM 677 N N . MET A 1 92 ? 3.587 2.451 -11.122 1.00 89.50 92 MET A N 1
ATOM 678 C CA . MET A 1 92 ? 3.151 3.807 -10.752 1.00 89.50 92 MET A CA 1
ATOM 679 C C . MET A 1 92 ? 1.622 3.938 -10.717 1.00 89.50 92 MET A C 1
ATOM 681 O O . MET A 1 92 ? 1.054 4.404 -9.726 1.00 89.50 92 MET A O 1
ATOM 685 N N . TYR A 1 93 ? 0.932 3.449 -11.750 1.00 89.88 93 TYR A N 1
ATOM 686 C CA . TYR A 1 93 ? -0.533 3.440 -11.774 1.00 89.88 93 TYR A CA 1
ATOM 687 C C . TYR A 1 93 ? -1.116 2.492 -10.712 1.00 89.88 93 TYR A C 1
ATOM 689 O O . TYR A 1 93 ? -2.100 2.827 -10.050 1.00 89.88 93 TYR A O 1
ATOM 697 N N . GLY A 1 94 ? -0.475 1.346 -10.459 1.00 88.75 94 GLY A N 1
ATOM 698 C CA . GLY A 1 94 ? -0.841 0.445 -9.364 1.00 88.75 94 GLY A CA 1
ATOM 699 C C . GLY A 1 94 ? -0.681 1.083 -7.977 1.00 88.75 94 GLY A C 1
ATOM 700 O O . GLY A 1 94 ? -1.530 0.886 -7.100 1.00 88.75 94 GLY A O 1
ATOM 701 N N . ALA A 1 95 ? 0.353 1.908 -7.782 1.00 91.06 95 ALA A N 1
ATOM 702 C CA . ALA A 1 95 ? 0.541 2.689 -6.562 1.00 91.06 95 ALA A CA 1
ATOM 703 C C . ALA A 1 95 ? -0.603 3.693 -6.353 1.00 91.06 95 ALA A C 1
ATOM 705 O O . ALA A 1 95 ? -1.145 3.766 -5.250 1.00 91.06 95 ALA A O 1
ATOM 706 N N . ARG A 1 96 ? -1.044 4.402 -7.405 1.00 90.38 96 ARG A N 1
ATOM 707 C CA . ARG A 1 96 ? -2.200 5.320 -7.349 1.00 90.38 96 ARG A CA 1
ATOM 708 C C . ARG A 1 96 ? -3.466 4.621 -6.853 1.00 90.38 96 ARG A C 1
ATOM 710 O O . ARG A 1 96 ? -4.117 5.112 -5.931 1.00 90.38 96 ARG A O 1
ATOM 717 N N . VAL A 1 97 ? -3.796 3.466 -7.433 1.00 90.56 97 VAL A N 1
ATOM 718 C CA . VAL A 1 97 ? -4.973 2.675 -7.029 1.00 90.56 97 VAL A CA 1
ATOM 719 C C . VAL A 1 97 ? -4.851 2.222 -5.575 1.00 90.56 97 VAL A C 1
ATOM 721 O O . VAL A 1 97 ? -5.787 2.391 -4.797 1.00 90.56 97 VAL A O 1
ATOM 724 N N . SER A 1 98 ? -3.684 1.712 -5.179 1.00 92.56 98 SER A N 1
ATOM 725 C CA . SER A 1 98 ? -3.443 1.257 -3.803 1.00 92.56 98 SER A CA 1
ATOM 726 C C . SER A 1 98 ? -3.617 2.389 -2.788 1.00 92.56 98 SER A C 1
ATOM 728 O O . SER A 1 98 ? -4.259 2.203 -1.755 1.00 92.56 98 SER A O 1
ATOM 730 N N . LEU A 1 99 ? -3.108 3.586 -3.099 1.00 91.69 99 LEU A N 1
ATOM 731 C CA . LEU A 1 99 ? -3.268 4.768 -2.251 1.00 91.69 99 LEU A CA 1
ATOM 732 C C . LEU A 1 99 ? -4.741 5.172 -2.110 1.00 91.69 99 LEU A C 1
ATOM 734 O O . LEU A 1 99 ? -5.187 5.439 -0.997 1.00 91.69 99 LEU A O 1
ATOM 738 N N . LEU A 1 100 ? -5.514 5.167 -3.202 1.00 92.19 100 LEU A N 1
ATOM 739 C CA . LEU A 1 100 ? -6.950 5.474 -3.158 1.00 92.19 100 LEU A CA 1
ATOM 740 C C . LEU A 1 100 ? -7.727 4.480 -2.285 1.00 92.19 100 LEU A C 1
ATOM 742 O O . LEU A 1 100 ? -8.574 4.887 -1.487 1.00 92.19 100 LEU A O 1
ATOM 746 N N . VAL A 1 101 ? -7.419 3.186 -2.394 1.00 95.31 101 VAL A N 1
ATOM 747 C CA . VAL A 1 101 ? -8.041 2.144 -1.565 1.00 95.31 101 VAL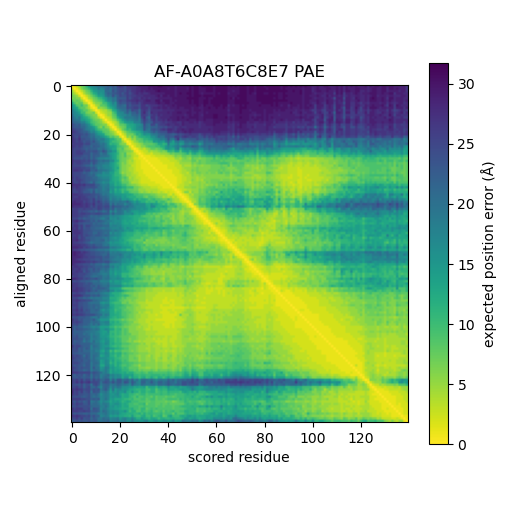 A CA 1
ATOM 748 C C . VAL A 1 101 ? -7.715 2.365 -0.091 1.00 95.31 101 VAL A C 1
ATOM 750 O O . VAL A 1 101 ? -8.613 2.386 0.742 1.00 95.31 101 VAL A O 1
ATOM 753 N N . VAL A 1 102 ? -6.449 2.602 0.254 1.00 94.00 102 VAL A N 1
ATOM 754 C CA . VAL A 1 102 ? -6.040 2.82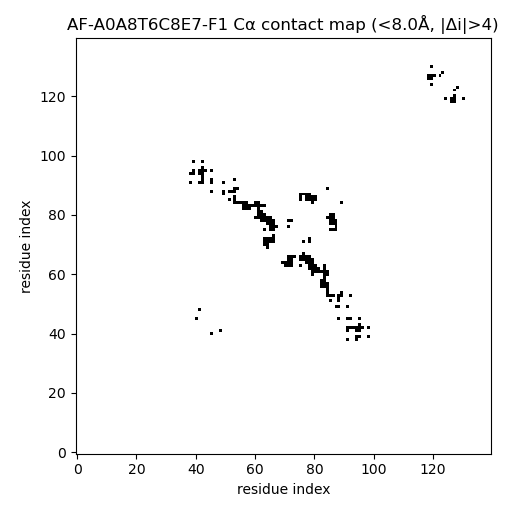7 1.649 1.00 94.00 102 VAL A CA 1
ATOM 755 C C . VAL A 1 102 ? -6.717 4.070 2.238 1.00 94.00 102 VAL A C 1
ATOM 757 O O . VAL A 1 102 ? -7.263 4.011 3.341 1.00 94.00 102 VAL A O 1
ATOM 760 N N . VAL A 1 103 ? -6.743 5.176 1.490 1.00 94.19 103 VAL A N 1
ATOM 761 C CA . VAL A 1 103 ? -7.354 6.443 1.925 1.00 94.19 103 VAL A CA 1
ATOM 762 C C . VAL A 1 103 ? -8.862 6.313 2.143 1.00 94.19 103 VAL A C 1
ATOM 764 O O . VAL A 1 103 ? -9.403 6.996 3.005 1.00 94.19 103 VAL A O 1
ATOM 767 N N . THR A 1 104 ? -9.549 5.440 1.407 1.00 96.00 104 THR A N 1
ATOM 768 C CA . THR A 1 104 ? -11.003 5.251 1.534 1.00 96.00 104 THR A CA 1
ATOM 769 C C . THR A 1 104 ? -11.368 4.176 2.559 1.00 96.00 104 THR A C 1
ATOM 771 O O . THR A 1 104 ? -12.246 4.390 3.397 1.00 96.00 104 THR A O 1
ATOM 774 N N . CYS A 1 105 ? -10.672 3.039 2.556 1.00 97.44 105 CYS A N 1
ATOM 775 C CA . CYS A 1 105 ? -10.973 1.906 3.426 1.00 97.44 105 CYS A CA 1
ATOM 776 C C . CYS A 1 105 ? -10.600 2.152 4.892 1.00 97.44 105 CYS A C 1
ATOM 778 O O . CYS A 1 105 ? -11.363 1.752 5.769 1.00 97.44 105 CYS A O 1
ATOM 780 N N . ILE A 1 106 ? -9.470 2.811 5.187 1.00 97.31 106 ILE A N 1
ATOM 781 C CA . ILE A 1 106 ? -9.052 3.072 6.576 1.00 97.31 106 ILE A CA 1
ATOM 782 C C . ILE A 1 106 ? -10.088 3.898 7.349 1.00 97.31 106 ILE A C 1
ATOM 784 O O . ILE A 1 106 ? -10.526 3.431 8.401 1.00 97.31 106 ILE A O 1
ATOM 788 N N . PRO A 1 107 ? -10.516 5.091 6.890 1.00 97.69 107 PRO A N 1
ATOM 789 C CA . PRO A 1 107 ? -11.488 5.880 7.639 1.00 97.69 107 PRO A CA 1
ATOM 790 C C . PRO A 1 107 ? -12.849 5.189 7.709 1.00 97.69 107 PRO A C 1
ATOM 792 O O . PRO A 1 107 ? -13.498 5.258 8.749 1.00 97.69 107 PRO A O 1
ATOM 795 N N . ALA A 1 108 ? -13.265 4.472 6.659 1.00 97.38 108 ALA A N 1
ATOM 796 C CA . ALA A 1 108 ? -14.495 3.686 6.693 1.00 97.38 108 ALA A CA 1
ATOM 797 C C . ALA A 1 108 ? -14.430 2.584 7.765 1.00 97.38 108 ALA A C 1
ATOM 799 O O . ALA A 1 108 ? -15.331 2.468 8.595 1.00 97.38 108 ALA A O 1
ATOM 800 N N . SER A 1 109 ? -13.335 1.821 7.806 1.00 97.06 109 SER A N 1
ATOM 801 C CA . SER A 1 109 ? -13.109 0.788 8.819 1.00 97.06 109 SER A CA 1
ATOM 802 C C . SER A 1 109 ? -13.011 1.382 10.222 1.00 97.06 109 SER A C 1
ATOM 804 O O . SER A 1 109 ? -13.564 0.815 11.161 1.00 97.06 109 SER A O 1
ATOM 806 N N . ALA A 1 110 ? -12.328 2.517 10.381 1.00 97.12 110 ALA A N 1
ATOM 807 C CA . ALA A 1 110 ? -12.203 3.201 11.661 1.00 97.12 110 ALA A CA 1
ATOM 808 C C . ALA A 1 110 ? -13.562 3.710 12.154 1.00 97.12 110 ALA A C 1
ATOM 810 O O . ALA A 1 110 ? -13.881 3.542 13.328 1.00 97.12 110 ALA A O 1
ATOM 811 N N . LEU A 1 111 ? -14.387 4.272 11.267 1.00 97.88 111 LEU A N 1
ATOM 812 C CA . LEU A 1 111 ? -15.737 4.724 11.591 1.00 97.88 111 LEU A CA 1
ATOM 813 C C . LEU A 1 111 ? -16.607 3.555 12.061 1.00 97.88 111 LEU A C 1
ATOM 815 O O . LEU A 1 111 ? -17.165 3.611 13.154 1.00 97.88 111 LEU A O 1
ATOM 819 N N . ILE A 1 112 ? -16.678 2.482 11.269 1.00 96.50 112 ILE A N 1
ATOM 820 C CA . ILE A 1 112 ? -17.479 1.295 11.596 1.00 96.50 112 ILE A CA 1
ATOM 821 C C . ILE A 1 112 ? -16.980 0.661 12.898 1.00 96.50 112 ILE A C 1
ATOM 823 O O . ILE A 1 112 ? -17.769 0.431 13.812 1.00 96.50 112 ILE A O 1
ATOM 827 N N . GLY A 1 113 ? -15.668 0.444 13.022 1.00 94.75 113 GLY A N 1
ATOM 828 C CA . GLY A 1 113 ? -15.057 -0.133 14.218 1.00 94.75 113 GLY A CA 1
ATOM 829 C C . GLY A 1 113 ? -15.302 0.710 15.470 1.00 94.75 113 GLY A C 1
ATOM 830 O O . GLY A 1 113 ? -15.645 0.164 16.517 1.00 94.75 113 GLY A O 1
ATOM 831 N N . THR A 1 114 ? -15.212 2.039 15.363 1.00 95.50 114 THR A N 1
ATOM 832 C CA . THR A 1 114 ? -15.486 2.950 16.486 1.00 95.50 114 THR A CA 1
ATOM 833 C C . THR A 1 114 ? -16.956 2.904 16.892 1.00 95.50 114 THR A C 1
ATOM 835 O O . THR A 1 114 ? -17.252 2.834 18.082 1.00 95.50 114 THR A O 1
ATOM 838 N N . LEU A 1 115 ? -17.889 2.888 15.934 1.00 94.38 115 LEU A N 1
ATOM 839 C CA . LEU A 1 115 ? -19.322 2.766 16.221 1.00 94.38 115 LEU A CA 1
ATOM 840 C C . LEU A 1 115 ? -19.645 1.436 16.911 1.00 94.38 115 LEU A C 1
ATOM 842 O O . LEU A 1 115 ? -20.330 1.429 17.933 1.00 94.38 115 LEU A O 1
ATOM 846 N N . CYS A 1 116 ? -19.110 0.324 16.405 1.00 91.12 116 CYS A N 1
ATOM 847 C CA . CYS A 1 116 ? -19.243 -0.987 17.039 1.00 91.12 116 CYS A CA 1
ATOM 848 C C . CYS A 1 116 ? -18.655 -0.995 18.459 1.00 91.12 116 CYS A C 1
ATOM 850 O O . CYS A 1 116 ? -19.304 -1.480 19.385 1.00 91.12 116 CYS A O 1
ATOM 852 N N . GLY A 1 117 ? -17.469 -0.412 18.652 1.00 91.94 117 GLY A N 1
ATOM 853 C CA . GLY A 1 117 ? -16.825 -0.303 19.963 1.00 91.94 117 GLY A CA 1
ATOM 854 C C . GLY A 1 117 ? -17.628 0.539 20.958 1.00 91.94 117 GLY A C 1
ATOM 855 O O . GLY A 1 117 ? -17.791 0.145 22.112 1.00 91.94 117 GLY A O 1
ATOM 856 N N . LEU A 1 118 ? -18.201 1.662 20.513 1.00 92.06 118 LEU A N 1
ATOM 857 C CA . LEU A 1 118 ? -19.080 2.493 21.339 1.00 92.06 118 LEU A CA 1
ATOM 858 C C . LEU A 1 118 ? -20.365 1.751 21.724 1.00 92.06 118 LEU A C 1
ATOM 860 O O . LEU A 1 118 ? -20.791 1.837 22.873 1.00 92.06 118 LEU A O 1
ATOM 864 N N . LEU A 1 119 ? -20.964 0.997 20.797 1.00 89.62 119 LEU A N 1
ATOM 865 C CA . LEU A 1 119 ? -22.153 0.188 21.080 1.00 89.62 119 LEU A CA 1
ATOM 866 C C . LEU A 1 119 ? -21.871 -0.917 22.106 1.00 89.62 119 LEU A C 1
ATOM 868 O O . LEU A 1 119 ? -22.697 -1.127 22.996 1.00 89.62 119 LEU A O 1
ATOM 872 N N . ALA A 1 120 ? -20.711 -1.578 22.022 1.00 87.75 120 ALA A N 1
ATOM 873 C CA . ALA A 1 120 ? -20.275 -2.554 23.022 1.00 87.75 120 ALA A CA 1
ATOM 874 C C . ALA A 1 120 ? -20.064 -1.903 24.400 1.00 87.75 120 ALA A C 1
ATOM 876 O O . ALA A 1 120 ? -20.562 -2.395 25.410 1.00 87.75 120 ALA A O 1
ATOM 877 N N . GLY A 1 121 ? -19.377 -0.757 24.436 1.00 86.00 121 GLY A N 1
ATOM 878 C CA . GLY A 1 121 ? -19.025 -0.074 25.682 1.00 86.00 121 GLY A CA 1
ATOM 879 C C . GLY A 1 121 ? -20.190 0.641 26.374 1.00 86.00 121 GLY A C 1
ATOM 880 O O . GLY A 1 121 ? -20.181 0.781 27.595 1.00 86.00 121 GLY A O 1
ATOM 881 N N . TRP A 1 122 ? -21.204 1.097 25.629 1.00 84.25 122 TRP A N 1
ATOM 882 C CA . TRP A 1 122 ? -22.291 1.908 26.193 1.00 84.25 122 TRP A CA 1
ATOM 883 C C . TRP A 1 122 ? -23.318 1.094 26.991 1.00 84.25 122 TRP A C 1
ATOM 885 O O . TRP A 1 122 ? -23.847 1.566 27.999 1.00 84.25 122 TRP A O 1
ATOM 895 N N . ARG A 1 123 ? -23.605 -0.140 26.571 1.00 67.94 123 ARG A N 1
ATOM 896 C CA . ARG A 1 123 ? -24.474 -1.070 27.300 1.00 67.94 123 ARG A CA 1
ATOM 897 C C . ARG A 1 123 ? -23.783 -2.426 27.343 1.00 67.94 123 ARG A C 1
ATOM 899 O O . ARG A 1 123 ? -23.836 -3.138 26.345 1.00 67.94 123 ARG A O 1
ATOM 906 N N . LEU A 1 124 ? -23.228 -2.792 28.508 1.00 73.19 124 LEU A N 1
ATOM 907 C CA . LEU A 1 124 ? -22.638 -4.109 28.837 1.00 73.19 124 LEU A CA 1
ATOM 908 C C . LEU A 1 124 ? -23.675 -5.264 28.787 1.00 73.19 124 LEU A C 1
ATOM 910 O O . LEU A 1 124 ? -23.878 -6.016 29.739 1.00 73.19 124 LEU A O 1
ATOM 914 N N . GLY A 1 125 ? -24.429 -5.349 27.696 1.00 81.38 125 GLY A N 1
ATOM 915 C CA . GLY A 1 125 ? -25.577 -6.218 27.493 1.00 81.38 125 GLY A CA 1
ATOM 916 C C . GLY A 1 125 ? -25.312 -7.269 26.422 1.00 81.38 125 GLY A C 1
ATOM 917 O O . GLY A 1 125 ? -24.230 -7.836 26.316 1.00 81.38 125 GLY A O 1
ATOM 918 N N . TRP A 1 126 ? -26.339 -7.570 25.629 1.00 83.81 126 TRP A N 1
ATOM 919 C CA . TRP A 1 126 ? -26.249 -8.594 24.587 1.00 83.81 126 TRP A CA 1
ATOM 920 C C . TRP A 1 126 ? -25.268 -8.232 23.456 1.00 83.81 126 TRP A C 1
ATOM 922 O O . TRP A 1 126 ? -24.556 -9.114 22.984 1.00 83.81 126 TRP A O 1
ATOM 932 N N . TRP A 1 127 ? -25.178 -6.950 23.082 1.00 85.00 127 TRP A N 1
ATOM 933 C CA . TRP A 1 127 ? -24.276 -6.467 22.026 1.00 85.00 127 TRP A CA 1
ATOM 934 C C . TRP A 1 127 ? -22.797 -6.672 22.353 1.00 85.00 127 TRP A C 1
ATOM 936 O O . TRP A 1 127 ? -22.052 -7.147 21.502 1.00 85.00 127 TRP A O 1
ATOM 946 N N . ASP A 1 128 ? -22.394 -6.388 23.591 1.00 87.25 128 ASP A N 1
ATOM 947 C CA . ASP A 1 128 ? -21.032 -6.627 24.073 1.00 87.25 128 ASP A CA 1
ATOM 948 C C . ASP A 1 128 ? -20.656 -8.115 23.977 1.00 87.25 128 ASP A C 1
ATOM 950 O O . ASP A 1 128 ? -19.661 -8.477 23.351 1.00 87.25 128 ASP A O 1
ATOM 954 N N . ARG A 1 129 ? -21.527 -9.009 24.472 1.00 89.50 129 ARG A N 1
ATOM 955 C CA . ARG A 1 129 ? -21.300 -10.463 24.387 1.00 89.50 129 ARG A CA 1
ATOM 956 C C . ARG A 1 129 ? -21.207 -10.971 22.951 1.00 89.50 129 ARG A C 1
ATOM 958 O O . ARG A 1 129 ? -20.393 -11.847 22.672 1.00 89.50 129 ARG A O 1
ATOM 965 N N . PHE A 1 130 ? -22.045 -10.461 22.050 1.00 89.38 130 PHE A N 1
ATOM 966 C CA . PHE A 1 130 ? -22.010 -10.857 20.644 1.00 89.38 130 PHE A CA 1
ATOM 967 C C . PHE A 1 130 ? -20.718 -10.395 19.955 1.00 89.38 130 PHE A C 1
ATOM 969 O O . PHE A 1 130 ? -20.082 -11.184 19.261 1.00 89.38 130 PHE A O 1
ATOM 976 N N . LEU A 1 131 ? -20.292 -9.151 20.185 1.00 89.69 131 LEU A N 1
ATOM 977 C CA . LEU A 1 131 ? -19.063 -8.611 19.600 1.00 89.69 131 LEU A CA 1
ATOM 978 C C . LEU A 1 131 ? -17.811 -9.305 20.153 1.00 89.69 131 LEU A C 1
ATOM 980 O O . LEU A 1 131 ? -16.947 -9.691 19.370 1.00 89.69 131 LEU A O 1
ATOM 984 N N . MET A 1 132 ? -17.752 -9.563 21.464 1.00 90.88 132 MET A N 1
ATOM 985 C CA . MET A 1 132 ? -16.681 -10.355 22.084 1.00 90.88 132 MET A CA 1
ATOM 986 C C . MET A 1 132 ? -16.578 -11.759 21.475 1.00 90.88 132 MET A C 1
ATOM 988 O O . MET A 1 132 ? -15.480 -12.213 21.177 1.00 90.88 132 MET A O 1
ATOM 992 N N . ARG A 1 133 ? -17.707 -12.427 21.185 1.00 91.75 133 ARG A N 1
ATOM 993 C CA . ARG A 1 133 ? -17.701 -13.736 20.502 1.00 91.75 133 ARG A CA 1
ATOM 994 C C . ARG A 1 133 ? -17.083 -13.673 19.106 1.00 91.75 133 ARG A C 1
ATOM 996 O O . ARG A 1 133 ? -16.389 -14.604 18.722 1.00 91.75 133 ARG A O 1
ATOM 1003 N N . ILE A 1 134 ? -17.336 -12.610 18.343 1.00 92.50 134 ILE A N 1
ATOM 1004 C CA . ILE A 1 134 ? -16.736 -12.447 17.010 1.00 92.50 134 ILE A CA 1
ATOM 1005 C C . ILE A 1 134 ? -15.219 -12.267 17.126 1.00 92.50 134 ILE A C 1
ATOM 1007 O O . ILE A 1 134 ? -14.474 -12.880 16.366 1.00 92.50 134 ILE A O 1
ATOM 1011 N N . VAL A 1 135 ? -14.764 -11.462 18.090 1.00 91.19 135 VAL A N 1
ATOM 1012 C CA . VAL A 1 135 ? -13.332 -11.251 18.347 1.00 91.19 135 VAL A CA 1
ATOM 1013 C C . VAL A 1 135 ? -12.653 -12.554 18.776 1.00 91.19 135 VAL A C 1
ATOM 1015 O O . VAL A 1 135 ? -11.598 -12.880 18.239 1.00 91.19 135 VAL A O 1
ATOM 1018 N N . ASP A 1 136 ? -13.282 -13.333 19.664 1.00 93.88 136 ASP A N 1
ATOM 1019 C CA . ASP A 1 136 ? -12.792 -14.658 20.071 1.00 93.88 136 ASP A CA 1
ATOM 1020 C C . ASP A 1 136 ? -12.582 -15.575 18.851 1.00 93.88 136 ASP A C 1
ATOM 1022 O O . ASP A 1 136 ? -11.570 -16.261 18.764 1.00 93.88 136 ASP A O 1
ATOM 1026 N N . VAL A 1 137 ? -13.516 -15.570 17.888 1.00 94.62 137 VAL A N 1
ATOM 1027 C CA . VAL A 1 137 ? -13.426 -16.381 16.657 1.00 94.62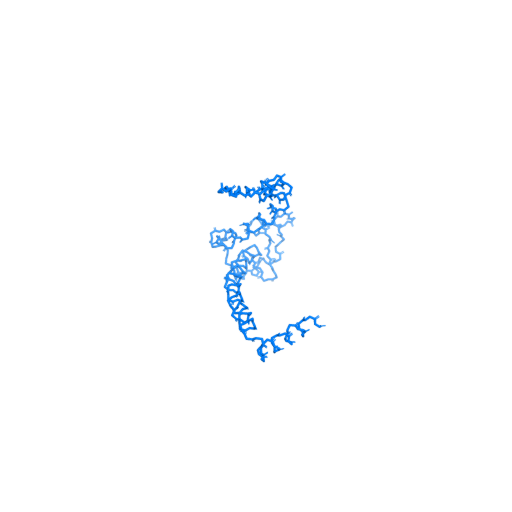 137 VAL A CA 1
ATOM 1028 C C . VAL A 1 137 ? -12.317 -15.895 15.725 1.00 94.62 137 VAL A C 1
ATOM 1030 O O . VAL A 1 137 ? -11.701 -16.712 15.057 1.00 94.62 137 VAL A O 1
ATOM 1033 N N . GLN A 1 138 ? -12.042 -14.589 15.666 1.00 91.94 138 GLN A N 1
ATOM 1034 C CA . GLN A 1 138 ? -10.931 -14.059 14.868 1.00 91.94 138 GLN A CA 1
ATOM 1035 C C . GLN A 1 138 ? -9.559 -14.427 15.461 1.00 91.94 138 GLN A C 1
ATOM 1037 O O . GLN A 1 138 ? -8.576 -14.508 14.727 1.00 91.94 138 GLN A O 1
ATOM 1042 N N . LEU A 1 139 ? -9.488 -14.594 16.785 1.00 90.31 139 LEU A N 1
ATOM 1043 C CA . LEU A 1 139 ? -8.271 -14.965 17.513 1.00 90.31 139 LEU A CA 1
ATOM 1044 C C . LEU A 1 139 ? -8.012 -16.480 17.551 1.00 90.31 139 LEU A C 1
ATOM 1046 O O . LEU A 1 139 ? -6.896 -16.874 17.893 1.00 90.31 139 LEU A O 1
ATOM 1050 N N . ALA A 1 140 ? -9.027 -17.296 17.257 1.00 82.88 140 ALA A N 1
ATOM 1051 C CA . ALA A 1 140 ? -8.953 -18.756 17.210 1.00 82.88 140 ALA A CA 1
ATOM 1052 C C . ALA A 1 140 ? -8.356 -19.258 15.886 1.00 82.88 140 ALA A C 1
ATOM 1054 O O . ALA A 1 140 ? -7.563 -20.224 15.951 1.00 82.88 140 ALA A O 1
#

Solvent-accessible surface area (backbone atoms only — not comparable to full-atom values): 8073 Å² total; per-residue (Å²): 141,79,84,79,78,78,78,74,77,69,83,66,83,77,68,75,83,79,83,80,61,59,68,70,53,46,64,68,46,45,62,60,53,52,51,51,50,51,47,50,51,38,21,74,40,22,82,76,74,33,95,57,64,54,81,48,70,37,73,91,51,39,62,36,41,29,41,91,43,92,81,30,39,83,91,33,58,63,7,26,38,93,55,15,24,42,45,53,34,38,51,22,52,48,37,32,54,52,51,54,49,51,68,52,49,51,58,52,50,51,50,54,52,49,53,53,50,50,53,26,70,75,45,89,48,71,58,27,56,54,53,52,52,54,52,54,61,74,76,105